Protein AF-A0A3R7DLT9-F1 (afdb_monomer_lite)

Foldseek 3Di:
DDDDPPDPPPPPPVDPDDDFPDKDWDDDPQWIKMFGWHDDPPDTDTPDMDTHHPVRVVVVVVVVVVVQVVCCVPPNDPPPPPPPPPPDPDPPDDDPDPDPPDPPPAWQQDPVPRDTHRNPDQADPVPRHGGD

Structure (mmCIF, N/CA/C/O backbone):
data_AF-A0A3R7DLT9-F1
#
_entry.id   AF-A0A3R7DLT9-F1
#
loop_
_atom_site.group_PDB
_atom_site.id
_atom_site.type_symbol
_atom_site.label_atom_id
_atom_site.label_alt_id
_atom_site.label_comp_id
_atom_site.label_asym_id
_atom_site.label_entity_id
_atom_site.label_seq_id
_atom_site.pdbx_PDB_ins_code
_atom_site.Cartn_x
_atom_site.Cartn_y
_atom_site.Cartn_z
_atom_site.occupancy
_atom_site.B_iso_or_equiv
_atom_site.auth_seq_id
_atom_site.auth_comp_id
_atom_site.auth_asym_id
_atom_site.auth_atom_id
_atom_site.pdbx_PDB_model_num
ATOM 1 N N . MET A 1 1 ? -45.870 -16.675 11.423 1.00 38.81 1 MET A N 1
ATOM 2 C CA . MET A 1 1 ? -44.535 -17.160 11.020 1.00 38.81 1 MET A CA 1
ATOM 3 C C . MET A 1 1 ? -43.908 -16.064 10.173 1.00 38.81 1 MET A C 1
ATOM 5 O O . MET A 1 1 ? -44.621 -15.559 9.313 1.00 38.81 1 MET A O 1
ATOM 9 N N . PRO A 1 2 ? -42.696 -15.600 10.511 1.00 41.81 2 PRO A N 1
ATOM 10 C CA . PRO A 1 2 ? -42.093 -14.400 9.942 1.00 41.81 2 PRO A CA 1
ATOM 11 C C . PRO A 1 2 ? -41.234 -14.754 8.725 1.00 41.81 2 PRO A C 1
ATOM 13 O O . PRO A 1 2 ? -40.561 -15.777 8.743 1.00 41.81 2 PRO A O 1
ATOM 16 N N . GLU A 1 3 ? -41.186 -13.887 7.720 1.00 41.47 3 GLU A N 1
ATOM 17 C CA . GLU A 1 3 ? -40.024 -13.806 6.834 1.00 41.47 3 GLU A CA 1
ATOM 18 C C . GLU A 1 3 ? -39.597 -12.343 6.766 1.00 41.47 3 GLU A C 1
ATOM 20 O O . GLU A 1 3 ? -40.225 -11.500 6.128 1.00 41.47 3 GLU A O 1
ATOM 25 N N . MET A 1 4 ? -38.552 -12.054 7.543 1.00 42.75 4 MET A N 1
ATOM 26 C CA . MET A 1 4 ? -37.764 -10.837 7.462 1.00 42.75 4 MET A CA 1
ATOM 27 C C . MET A 1 4 ? -36.908 -10.929 6.202 1.00 42.75 4 MET A C 1
ATOM 29 O O . MET A 1 4 ? -35.924 -11.661 6.167 1.00 42.75 4 MET A O 1
ATOM 33 N N . GLY A 1 5 ? -37.293 -10.195 5.166 1.00 36.88 5 GLY A N 1
ATOM 34 C CA . GLY A 1 5 ? -36.367 -9.782 4.122 1.00 36.88 5 GLY A CA 1
ATOM 35 C C . GLY A 1 5 ? -35.795 -8.434 4.524 1.00 36.88 5 GLY A C 1
ATOM 36 O O . GLY A 1 5 ? -36.345 -7.405 4.142 1.00 36.88 5 GLY A O 1
ATOM 37 N N . GLU A 1 6 ? -34.752 -8.435 5.354 1.00 39.88 6 GLU A N 1
ATOM 38 C CA . GLU A 1 6 ? -33.983 -7.230 5.661 1.00 39.88 6 GLU A CA 1
ATOM 39 C C . GLU A 1 6 ? -33.349 -6.739 4.357 1.00 39.88 6 GLU A C 1
ATOM 41 O O . GLU A 1 6 ? -32.375 -7.299 3.849 1.00 39.88 6 GLU A O 1
ATOM 46 N N . GLY A 1 7 ? -33.966 -5.712 3.773 1.00 37.94 7 GLY A N 1
ATOM 47 C CA . GLY A 1 7 ? -33.366 -4.938 2.705 1.00 37.94 7 GLY A CA 1
ATOM 48 C C . GLY A 1 7 ? -32.101 -4.311 3.261 1.00 37.94 7 GLY A C 1
ATOM 49 O O . GLY A 1 7 ? -32.174 -3.387 4.066 1.00 37.94 7 GLY A O 1
ATOM 50 N N . LYS A 1 8 ? -30.944 -4.841 2.859 1.00 42.78 8 LYS A N 1
ATOM 51 C CA . LYS A 1 8 ? -29.670 -4.149 3.022 1.00 42.78 8 LYS A CA 1
ATOM 52 C C . LYS A 1 8 ? -29.835 -2.795 2.347 1.00 42.78 8 LYS A C 1
ATOM 54 O O . LYS A 1 8 ? -29.915 -2.726 1.123 1.00 42.78 8 LYS A O 1
ATOM 59 N N . GLU A 1 9 ? -29.961 -1.746 3.150 1.00 44.16 9 GLU A N 1
ATOM 60 C CA . GLU A 1 9 ? -29.884 -0.375 2.676 1.00 44.16 9 GLU A CA 1
ATOM 61 C C . GLU A 1 9 ? -28.488 -0.199 2.076 1.00 44.16 9 GLU A C 1
ATOM 63 O O . GLU A 1 9 ? -27.497 0.009 2.776 1.00 44.16 9 GLU A O 1
ATOM 68 N N . GLU A 1 10 ? -28.398 -0.366 0.757 1.00 47.78 10 GLU A N 1
ATOM 69 C CA . GLU A 1 10 ? -27.278 0.117 -0.031 1.00 47.78 10 GLU A CA 1
ATOM 70 C C . GLU A 1 10 ? -27.227 1.627 0.179 1.00 47.78 10 GLU A C 1
ATOM 72 O O . GLU A 1 10 ? -27.982 2.398 -0.414 1.00 47.78 10 GLU A O 1
ATOM 77 N N . ILE A 1 11 ? -26.348 2.057 1.080 1.00 47.69 11 ILE A N 1
ATOM 78 C CA . ILE A 1 11 ? -25.974 3.456 1.205 1.00 47.69 11 ILE A CA 1
ATOM 79 C C . ILE A 1 11 ? -25.223 3.786 -0.083 1.00 47.69 11 ILE A C 1
ATOM 81 O O . ILE A 1 11 ? -24.023 3.547 -0.212 1.00 47.69 11 ILE A O 1
ATOM 85 N N . ILE A 1 12 ? -25.969 4.296 -1.062 1.00 46.50 12 ILE A N 1
ATOM 86 C CA . ILE A 1 12 ? -25.457 4.861 -2.304 1.00 46.50 12 ILE A CA 1
ATOM 87 C C . ILE A 1 12 ? -24.608 6.076 -1.916 1.00 46.50 12 ILE A C 1
ATOM 89 O O . ILE A 1 12 ? -25.091 7.204 -1.818 1.00 46.50 12 ILE A O 1
ATOM 93 N N . LEU A 1 13 ? -23.324 5.850 -1.648 1.00 47.28 13 LEU A N 1
ATOM 94 C CA . LEU A 1 13 ? -22.344 6.922 -1.613 1.00 47.28 13 LEU A CA 1
ATOM 95 C C . LEU A 1 13 ? -22.106 7.338 -3.065 1.00 47.28 13 LEU A C 1
ATOM 97 O O . LEU A 1 13 ? -21.345 6.714 -3.797 1.00 47.28 13 LEU A O 1
ATOM 101 N N . ASP A 1 14 ? -22.808 8.394 -3.477 1.00 52.28 14 ASP A N 1
ATOM 102 C CA . ASP A 1 14 ? -22.742 9.037 -4.795 1.00 52.28 14 ASP A CA 1
ATOM 103 C C . ASP A 1 14 ? -21.431 9.833 -4.989 1.00 52.28 14 ASP A C 1
ATOM 105 O O . ASP A 1 14 ? -21.382 11.045 -5.194 1.00 52.28 14 ASP A O 1
ATOM 109 N N . ARG A 1 15 ? -20.320 9.114 -4.841 1.00 51.59 15 ARG A N 1
ATOM 110 C CA . ARG A 1 15 ? -18.940 9.405 -5.238 1.00 51.59 15 ARG A CA 1
ATOM 111 C C . ARG A 1 15 ? -18.323 8.025 -5.382 1.00 51.59 15 ARG A C 1
ATOM 113 O O . ARG A 1 15 ? -18.512 7.221 -4.487 1.00 51.59 15 ARG A O 1
ATOM 120 N N . ARG A 1 16 ? -17.610 7.720 -6.469 1.00 53.81 16 ARG A N 1
ATOM 121 C CA . ARG A 1 16 ? -16.960 6.408 -6.664 1.00 53.81 16 ARG A CA 1
ATOM 122 C C . ARG A 1 16 ? -15.968 6.128 -5.522 1.00 53.81 16 ARG A C 1
ATOM 124 O O . ARG A 1 16 ? -14.789 6.446 -5.642 1.00 53.81 16 ARG A O 1
ATOM 131 N N . VAL A 1 17 ? -16.453 5.612 -4.396 1.00 60.78 17 VAL A N 1
ATOM 132 C CA . VAL A 1 17 ? -15.638 5.163 -3.275 1.00 60.78 17 VAL A CA 1
ATOM 133 C C . VAL A 1 17 ? -15.055 3.840 -3.731 1.00 60.78 17 VAL A C 1
ATOM 135 O O . VAL A 1 17 ? -15.772 2.856 -3.887 1.00 60.78 17 VAL A O 1
ATOM 138 N N . LEU A 1 18 ? -13.761 3.851 -4.035 1.00 65.38 18 LEU A N 1
ATOM 139 C CA . LEU A 1 18 ? -13.020 2.623 -4.269 1.00 65.38 18 LEU A CA 1
ATOM 140 C C . LEU A 1 18 ? -12.641 2.077 -2.897 1.00 65.38 18 LEU A C 1
ATOM 142 O O . LEU A 1 18 ? -11.868 2.708 -2.172 1.00 65.38 18 LEU A O 1
ATOM 146 N N . TYR A 1 19 ? -13.241 0.949 -2.535 1.00 73.00 19 TYR A N 1
ATOM 147 C CA . TYR A 1 19 ? -12.839 0.189 -1.362 1.00 73.00 19 TYR A CA 1
ATOM 148 C C . TYR A 1 19 ? -11.488 -0.460 -1.664 1.00 73.00 19 TYR A C 1
ATOM 150 O O . TYR A 1 19 ? -11.345 -1.131 -2.685 1.00 73.00 19 TYR A O 1
ATOM 158 N N . ALA A 1 20 ? -10.502 -0.198 -0.807 1.00 82.44 20 ALA A N 1
ATOM 159 C CA . ALA A 1 20 ? -9.189 -0.822 -0.884 1.00 82.44 20 ALA A CA 1
ATOM 160 C C . ALA A 1 20 ? -9.139 -1.957 0.138 1.00 82.44 20 ALA A C 1
ATOM 162 O O . ALA A 1 20 ? -9.345 -1.702 1.325 1.00 82.44 20 ALA A O 1
ATOM 163 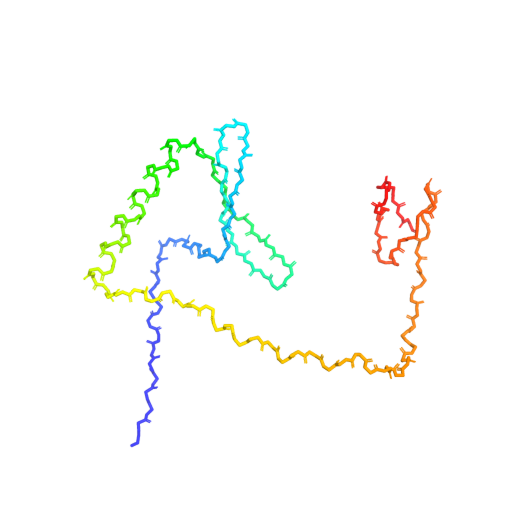N N . ASP A 1 21 ? -8.838 -3.169 -0.310 1.00 86.25 21 ASP A N 1
ATOM 164 C CA . ASP A 1 21 ? -8.435 -4.281 0.559 1.00 86.25 21 ASP A CA 1
ATOM 165 C C . ASP A 1 21 ? -6.921 -4.553 0.473 1.00 86.25 21 ASP A C 1
ATOM 167 O O . ASP A 1 21 ? -6.373 -5.249 1.324 1.00 86.25 21 ASP A O 1
ATOM 171 N N . TYR A 1 22 ? -6.220 -3.902 -0.466 1.00 88.00 22 TYR A N 1
ATOM 172 C CA . TYR A 1 22 ? -4.770 -3.964 -0.604 1.00 88.00 22 TYR A CA 1
ATOM 173 C C . TYR A 1 22 ? -4.100 -2.615 -0.309 1.00 88.00 22 TYR A C 1
ATOM 175 O O . TYR A 1 22 ? -4.451 -1.574 -0.880 1.00 88.00 22 TYR A O 1
ATOM 183 N N . PHE A 1 23 ? -3.058 -2.656 0.526 1.00 91.50 23 PHE A N 1
ATOM 184 C CA . PHE A 1 23 ? -2.168 -1.531 0.814 1.00 91.50 23 PHE A CA 1
ATOM 185 C C . PHE A 1 23 ? -0.702 -1.954 0.672 1.00 91.50 23 PHE A C 1
ATOM 187 O O . PHE A 1 23 ? -0.278 -2.949 1.258 1.00 91.50 23 PHE A O 1
ATOM 194 N N . SER A 1 24 ? 0.096 -1.168 -0.050 1.00 89.75 24 SER A N 1
ATOM 195 C CA . SER A 1 24 ? 1.553 -1.334 -0.113 1.00 89.75 24 SER A CA 1
ATOM 196 C C . SER A 1 24 ? 2.274 -0.063 0.298 1.00 89.75 24 SER A C 1
ATOM 198 O O . SER A 1 24 ? 1.739 1.032 0.135 1.00 89.75 24 SER A O 1
ATOM 200 N N . SER A 1 25 ? 3.501 -0.196 0.808 1.00 90.38 25 SER A N 1
ATOM 201 C CA . SER A 1 25 ? 4.369 0.948 1.089 1.00 90.38 25 SER A CA 1
ATOM 202 C C . SER A 1 25 ? 5.842 0.631 0.843 1.00 90.38 25 SER A C 1
ATOM 204 O O . SER A 1 25 ? 6.345 -0.361 1.367 1.00 90.38 25 SER A O 1
ATOM 206 N N . GLU A 1 26 ? 6.545 1.494 0.111 1.00 91.25 26 GLU A N 1
ATOM 207 C CA . GLU A 1 26 ? 7.960 1.337 -0.249 1.00 91.25 26 GLU A CA 1
ATOM 208 C C . GLU A 1 26 ? 8.729 2.654 -0.067 1.00 91.25 26 GLU A C 1
ATOM 210 O O . GLU A 1 26 ? 8.168 3.742 -0.189 1.00 91.25 26 GLU A O 1
ATOM 215 N N . VAL A 1 27 ? 10.028 2.580 0.239 1.00 92.94 27 VAL A N 1
ATOM 216 C CA . VAL A 1 27 ? 10.896 3.767 0.330 1.00 92.94 27 VAL A CA 1
ATOM 217 C C . VAL A 1 27 ? 11.586 3.983 -1.012 1.00 92.94 27 VAL A C 1
ATOM 219 O O . VAL A 1 27 ? 12.340 3.124 -1.461 1.00 92.94 27 VAL A O 1
ATOM 222 N N . TYR A 1 28 ? 11.388 5.152 -1.615 1.00 88.19 28 TYR A N 1
ATOM 223 C CA . TYR A 1 28 ? 11.980 5.515 -2.900 1.00 88.19 28 TYR A CA 1
ATOM 224 C C . TYR A 1 28 ? 12.510 6.953 -2.863 1.00 88.19 28 TYR A C 1
ATOM 226 O O . TYR A 1 28 ? 11.765 7.887 -2.579 1.00 88.19 28 TYR A O 1
ATOM 234 N N . GLU A 1 29 ? 13.811 7.138 -3.109 1.00 87.94 29 GLU A N 1
ATOM 235 C CA . GLU A 1 29 ? 14.474 8.455 -3.214 1.00 87.94 29 GLU A CA 1
ATOM 236 C C . GLU A 1 29 ? 14.124 9.466 -2.093 1.00 87.94 29 GLU A C 1
ATOM 238 O O . GLU A 1 29 ? 13.940 10.661 -2.323 1.00 87.94 29 GLU A O 1
ATOM 243 N N . GLY A 1 30 ? 14.026 8.999 -0.842 1.00 87.88 30 GLY A N 1
ATOM 244 C CA . GLY A 1 30 ? 13.699 9.855 0.311 1.00 87.88 30 GLY A CA 1
ATOM 245 C C . GLY A 1 30 ? 12.208 10.188 0.464 1.00 87.88 30 GLY A C 1
ATOM 246 O O . GLY A 1 30 ? 11.834 10.957 1.356 1.00 87.88 30 GLY A O 1
ATOM 247 N N . TYR A 1 31 ? 11.360 9.587 -0.363 1.00 93.25 31 TYR A N 1
ATOM 248 C CA . TYR A 1 31 ? 9.914 9.522 -0.215 1.00 93.25 31 TYR A CA 1
ATOM 249 C C . TYR A 1 31 ? 9.497 8.125 0.251 1.00 93.25 31 TYR A C 1
ATOM 251 O O . TYR A 1 31 ? 10.243 7.152 0.152 1.00 93.25 31 TYR A O 1
ATOM 259 N N . ILE A 1 32 ? 8.291 8.051 0.792 1.00 93.25 32 ILE A N 1
ATOM 260 C CA . ILE A 1 32 ? 7.575 6.818 1.076 1.00 93.25 32 ILE A CA 1
ATOM 261 C C . ILE A 1 32 ? 6.415 6.798 0.087 1.00 93.25 32 ILE A C 1
ATOM 263 O O . ILE A 1 32 ? 5.542 7.670 0.137 1.00 93.25 32 ILE A O 1
ATOM 267 N N . GLU A 1 33 ? 6.453 5.853 -0.840 1.00 93.88 33 GLU A N 1
ATOM 268 C CA . GLU A 1 33 ? 5.360 5.577 -1.758 1.00 93.88 33 GLU A CA 1
ATOM 269 C C . GLU A 1 33 ? 4.372 4.631 -1.087 1.00 93.88 33 GLU A C 1
ATOM 271 O O . GLU A 1 33 ? 4.790 3.706 -0.398 1.00 93.88 33 GLU A O 1
ATOM 276 N N . PHE A 1 34 ? 3.074 4.841 -1.281 1.00 93.06 34 PHE A N 1
ATOM 277 C CA . PHE A 1 34 ? 2.050 3.867 -0.913 1.00 93.06 34 PHE A CA 1
ATOM 278 C C . PHE A 1 34 ? 1.033 3.693 -2.030 1.00 93.06 34 PHE A C 1
ATOM 280 O O . PHE A 1 34 ? 0.650 4.650 -2.713 1.00 93.06 34 PHE A O 1
ATOM 287 N N . GLY A 1 35 ? 0.632 2.440 -2.216 1.00 90.50 35 GLY A N 1
ATOM 288 C CA . GLY A 1 35 ? -0.364 2.007 -3.180 1.00 90.50 35 GLY A CA 1
ATOM 289 C C . GLY A 1 35 ? -1.651 1.605 -2.477 1.00 90.50 35 GLY A C 1
ATOM 290 O O . GLY A 1 35 ? -1.611 0.890 -1.480 1.00 90.50 35 GLY A O 1
ATOM 291 N N . LEU A 1 36 ? -2.781 2.051 -3.019 1.00 91.19 36 LEU A N 1
ATOM 292 C CA . LEU A 1 36 ? -4.106 1.533 -2.699 1.00 91.19 36 LEU A CA 1
ATOM 293 C C . LEU A 1 36 ? -4.621 0.759 -3.904 1.00 91.19 36 LEU A C 1
ATOM 295 O O . LEU A 1 36 ? -4.567 1.240 -5.045 1.00 91.19 36 LEU A O 1
ATOM 299 N N . GLY A 1 37 ? -5.096 -0.445 -3.637 1.00 89.38 37 GLY A N 1
ATOM 300 C CA . GLY A 1 37 ? -5.545 -1.375 -4.653 1.00 89.38 37 GLY A CA 1
ATOM 301 C C . GLY A 1 37 ? -6.615 -2.314 -4.133 1.00 89.38 37 GLY A C 1
ATOM 302 O O . GLY A 1 37 ? -7.046 -2.205 -2.984 1.00 89.38 37 GLY A O 1
ATOM 303 N N . TYR A 1 38 ? -6.998 -3.242 -4.998 1.00 86.38 38 TYR A N 1
ATOM 304 C CA . TYR A 1 38 ? -7.696 -4.445 -4.582 1.00 86.38 38 TYR A CA 1
ATOM 305 C C . TYR A 1 38 ? -6.891 -5.695 -4.952 1.00 86.38 38 TYR A C 1
ATOM 307 O O . TYR A 1 38 ? -6.120 -5.679 -5.923 1.00 86.38 38 TYR A O 1
ATOM 315 N N . GLU A 1 39 ? -7.060 -6.755 -4.174 1.00 84.50 39 GLU A N 1
ATOM 316 C CA . GLU A 1 39 ? -6.471 -8.073 -4.391 1.00 84.50 39 GLU A CA 1
ATOM 317 C C . GLU A 1 39 ? -7.518 -9.058 -4.946 1.00 84.50 39 GLU A C 1
ATOM 319 O O . GLU A 1 39 ? -8.595 -9.248 -4.390 1.00 84.50 39 GLU A O 1
ATOM 324 N N . GLU A 1 40 ? -7.198 -9.688 -6.075 1.00 83.31 40 GLU A N 1
ATOM 325 C CA . GLU A 1 40 ? -7.908 -10.839 -6.645 1.00 83.31 40 GLU A CA 1
ATOM 326 C C . GLU A 1 40 ? -7.091 -12.119 -6.416 1.00 83.31 40 GLU A C 1
ATOM 328 O O . GLU A 1 40 ? -5.887 -12.054 -6.178 1.00 83.31 40 GLU A O 1
ATOM 333 N N . GLU A 1 41 ? -7.720 -13.292 -6.572 1.00 80.19 41 GLU A N 1
ATOM 334 C CA . GLU A 1 41 ? -7.153 -14.623 -6.262 1.00 80.19 41 GLU A CA 1
ATOM 335 C C . GLU A 1 41 ? -5.718 -14.879 -6.777 1.00 80.19 41 GLU A C 1
ATOM 337 O O . GLU A 1 41 ? -4.986 -15.666 -6.180 1.00 80.19 41 GLU A O 1
ATOM 342 N N . GLU A 1 42 ? -5.292 -14.228 -7.867 1.00 82.00 42 GLU A N 1
ATOM 343 C CA . GLU A 1 42 ? -3.941 -14.366 -8.433 1.00 82.00 42 GLU A CA 1
ATOM 344 C C . GLU A 1 42 ? -3.273 -13.025 -8.817 1.00 82.00 42 GLU A C 1
ATOM 346 O O . GLU A 1 42 ? -2.192 -13.034 -9.418 1.00 82.00 42 GLU A O 1
ATOM 351 N N . SER A 1 43 ? -3.881 -11.863 -8.530 1.00 84.75 43 SER A N 1
ATOM 352 C CA . SER A 1 43 ? -3.313 -10.570 -8.944 1.00 84.75 43 SER A CA 1
ATOM 353 C C . SER A 1 43 ? -3.757 -9.378 -8.097 1.00 84.75 43 SER A C 1
ATOM 355 O O . SER A 1 43 ? -4.862 -9.352 -7.575 1.00 84.75 43 SER A O 1
ATOM 357 N N . VAL A 1 44 ? -2.904 -8.355 -8.008 1.00 87.12 44 VAL A N 1
ATOM 358 C CA . VAL A 1 44 ? -3.207 -7.097 -7.312 1.00 87.12 44 VAL A CA 1
ATOM 359 C C . VAL A 1 44 ? -3.327 -5.967 -8.326 1.00 87.12 44 VAL A C 1
ATOM 361 O O . VAL A 1 44 ? -2.397 -5.717 -9.100 1.00 87.12 44 VAL A O 1
ATOM 364 N N . THR A 1 45 ? -4.434 -5.229 -8.276 1.00 87.25 45 THR A N 1
ATOM 365 C CA . THR A 1 45 ? -4.648 -4.033 -9.097 1.00 87.25 45 THR A CA 1
ATOM 366 C C . THR A 1 45 ? -4.535 -2.779 -8.240 1.00 87.25 45 THR A C 1
ATOM 368 O O . THR A 1 45 ? -5.421 -2.458 -7.452 1.00 87.25 45 THR A O 1
ATOM 371 N N . ILE A 1 46 ? -3.455 -2.020 -8.431 1.00 88.25 46 ILE A N 1
ATOM 372 C CA . ILE A 1 46 ? -3.253 -0.724 -7.770 1.00 88.25 46 ILE A CA 1
ATOM 373 C C . ILE A 1 46 ? -3.932 0.366 -8.601 1.00 88.25 46 ILE A C 1
ATOM 375 O O . ILE A 1 46 ? -3.497 0.663 -9.713 1.00 88.25 46 ILE A O 1
ATOM 379 N N . TYR A 1 47 ? -4.972 0.996 -8.059 1.00 85.25 47 TYR A N 1
ATOM 380 C CA . TYR A 1 47 ? -5.672 2.096 -8.732 1.00 85.25 47 TYR A CA 1
ATOM 381 C C . TYR A 1 47 ? -5.142 3.472 -8.323 1.00 85.25 47 TYR A C 1
ATOM 383 O O . TYR A 1 47 ? -5.315 4.440 -9.064 1.00 85.25 47 TYR A O 1
ATOM 391 N N . GLN A 1 48 ? -4.485 3.581 -7.166 1.00 86.81 48 GLN A N 1
ATOM 392 C CA . GLN A 1 48 ? -3.977 4.852 -6.669 1.00 86.81 48 GLN A CA 1
ATOM 393 C C . GLN A 1 48 ? -2.598 4.698 -6.037 1.00 86.81 48 GLN A C 1
ATOM 395 O O . GLN A 1 48 ? -2.355 3.808 -5.227 1.00 86.81 48 GLN A O 1
ATOM 400 N N . ARG A 1 49 ? -1.702 5.622 -6.383 1.00 91.75 49 ARG A N 1
ATOM 401 C CA . ARG A 1 49 ? -0.377 5.760 -5.779 1.00 91.75 49 ARG A CA 1
ATOM 402 C C . ARG A 1 49 ? -0.196 7.159 -5.220 1.00 91.75 49 ARG A C 1
ATOM 404 O O . ARG A 1 49 ? -0.687 8.135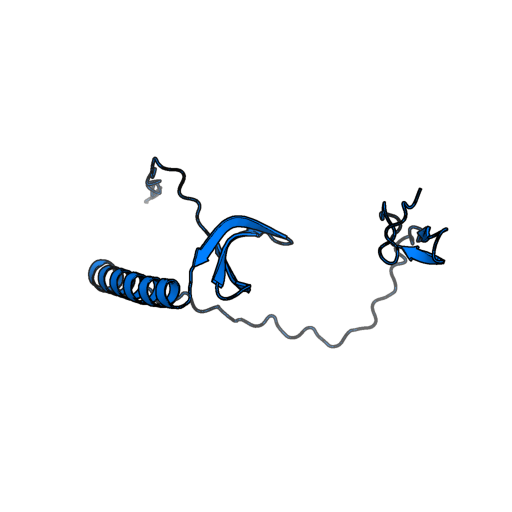 -5.791 1.00 91.75 49 ARG A O 1
ATOM 411 N N . TYR A 1 50 ? 0.530 7.244 -4.121 1.00 91.19 50 TYR A N 1
ATOM 412 C CA . TYR A 1 50 ? 0.899 8.490 -3.472 1.00 91.19 50 TYR A CA 1
ATOM 413 C C . TYR A 1 50 ? 2.352 8.408 -3.027 1.00 91.19 50 TYR A C 1
ATOM 415 O O . TYR A 1 50 ? 2.811 7.344 -2.634 1.00 91.19 50 TYR A O 1
ATOM 423 N N . ALA A 1 51 ? 3.047 9.541 -3.032 1.00 93.25 51 ALA A N 1
ATOM 424 C CA . ALA A 1 51 ? 4.380 9.667 -2.464 1.00 93.25 51 ALA A CA 1
ATOM 425 C C . ALA A 1 51 ? 4.364 10.778 -1.414 1.00 93.25 51 ALA A C 1
ATOM 427 O O . ALA A 1 51 ? 4.050 11.933 -1.713 1.00 93.25 51 ALA A O 1
ATOM 428 N N . LEU A 1 52 ? 4.697 10.444 -0.171 1.00 93.12 52 LEU A N 1
ATOM 429 C CA . LEU A 1 52 ? 4.864 11.417 0.906 1.00 93.12 52 LEU A CA 1
ATOM 430 C C . LEU A 1 52 ? 6.297 11.393 1.412 1.00 93.12 52 LEU A C 1
ATOM 432 O O . LEU A 1 52 ? 6.944 10.357 1.506 1.00 93.12 52 LEU A O 1
ATOM 436 N N . ARG A 1 53 ? 6.791 12.558 1.826 1.00 95.31 53 ARG A N 1
ATOM 437 C CA . ARG A 1 53 ? 8.022 12.620 2.622 1.00 95.31 53 ARG A CA 1
ATOM 438 C C . ARG A 1 53 ? 7.787 12.000 4.006 1.00 95.31 53 ARG A C 1
ATOM 440 O O . ARG A 1 53 ? 6.652 12.043 4.486 1.00 95.31 53 ARG A O 1
ATOM 447 N N . PRO A 1 54 ? 8.839 11.563 4.724 1.00 92.69 54 PRO A N 1
ATOM 448 C CA . PRO A 1 54 ? 8.703 10.986 6.064 1.00 92.69 54 PRO A CA 1
ATOM 449 C C . PRO A 1 54 ? 7.906 11.854 7.049 1.00 92.69 54 PRO A C 1
ATOM 451 O O . PRO A 1 54 ? 7.090 11.347 7.812 1.00 92.69 54 PRO A O 1
ATOM 454 N N . ILE A 1 55 ? 8.084 13.180 7.002 1.00 94.44 55 ILE A N 1
ATOM 455 C CA . ILE A 1 55 ? 7.310 14.116 7.834 1.00 94.44 55 ILE A CA 1
ATOM 456 C C . ILE A 1 55 ? 5.816 14.134 7.472 1.00 94.44 55 ILE A C 1
ATOM 458 O O . ILE A 1 55 ? 4.972 14.297 8.347 1.00 94.44 55 ILE A O 1
ATOM 462 N N . GLY A 1 56 ? 5.489 13.950 6.192 1.00 93.50 56 GLY A N 1
ATOM 463 C CA . GLY A 1 56 ? 4.115 13.858 5.706 1.00 93.50 56 GLY A CA 1
ATOM 464 C C . GLY A 1 56 ? 3.446 12.566 6.161 1.00 93.50 56 GLY A C 1
ATOM 465 O O . GLY A 1 56 ? 2.314 12.611 6.626 1.00 93.50 56 GLY A O 1
ATOM 466 N N . VAL A 1 57 ? 4.170 11.443 6.118 1.00 93.94 57 VAL A N 1
ATOM 467 C CA . VAL A 1 57 ? 3.671 10.152 6.620 1.00 93.94 57 VAL A CA 1
ATOM 468 C C . VAL A 1 57 ? 3.400 10.204 8.121 1.00 93.94 57 VAL A C 1
ATOM 470 O O . VAL A 1 57 ? 2.336 9.778 8.551 1.00 93.94 57 VAL A O 1
ATOM 473 N N . LYS A 1 58 ? 4.295 10.802 8.920 1.00 95.50 58 LYS A N 1
ATOM 474 C CA . LYS A 1 58 ? 4.052 10.994 10.363 1.00 95.50 58 LYS A CA 1
ATOM 475 C C . LYS A 1 58 ? 2.755 11.762 10.633 1.00 95.50 58 LYS A C 1
ATOM 477 O O . LYS A 1 58 ? 1.921 11.296 11.399 1.00 95.50 58 LYS A O 1
ATOM 482 N N . ARG A 1 59 ? 2.548 12.884 9.935 1.00 96.69 59 ARG A N 1
ATOM 483 C CA . ARG A 1 59 ? 1.314 13.684 10.041 1.00 96.69 59 ARG A CA 1
ATOM 484 C C . ARG A 1 59 ? 0.070 12.914 9.597 1.00 96.69 59 ARG A C 1
ATOM 486 O O . ARG A 1 59 ? -0.988 13.073 10.196 1.00 96.69 59 ARG A O 1
ATOM 493 N N . LEU A 1 60 ? 0.187 12.102 8.544 1.00 94.38 60 LEU A N 1
ATOM 494 C CA . LEU A 1 60 ? -0.905 11.252 8.076 1.00 94.38 60 LEU A CA 1
ATOM 495 C C . LEU A 1 60 ? -1.292 10.232 9.151 1.00 94.38 60 LEU A C 1
ATOM 497 O O . LEU A 1 60 ? -2.470 10.120 9.466 1.00 94.38 60 LEU A O 1
ATOM 501 N N . ILE A 1 61 ? -0.315 9.544 9.746 1.00 95.25 61 ILE A N 1
ATOM 502 C CA . ILE A 1 61 ? -0.547 8.571 10.822 1.00 95.25 61 ILE A CA 1
ATOM 503 C C . ILE A 1 61 ? -1.247 9.238 12.010 1.00 95.25 61 ILE A C 1
ATOM 505 O O . ILE A 1 61 ? -2.281 8.745 12.447 1.00 95.25 61 ILE A O 1
ATOM 509 N N . GLU A 1 62 ? -0.746 10.383 12.479 1.00 96.88 62 GLU A N 1
ATOM 510 C CA . GLU A 1 62 ? -1.362 11.145 13.578 1.00 96.88 62 GLU A CA 1
ATOM 511 C C . GLU A 1 62 ? -2.825 11.506 13.274 1.00 96.88 62 GLU A C 1
ATOM 513 O O . GLU A 1 62 ? -3.709 11.371 14.123 1.00 96.88 62 GLU A O 1
ATOM 518 N N . HIS A 1 63 ? -3.103 11.943 12.043 1.00 97.00 63 HIS A N 1
ATOM 519 C CA . HIS A 1 63 ? -4.458 12.271 11.617 1.00 97.00 63 HIS A CA 1
ATOM 520 C C . HIS A 1 63 ? -5.362 11.033 11.569 1.00 97.00 63 HIS A C 1
ATOM 522 O O . HIS A 1 63 ? -6.495 11.088 12.044 1.00 97.00 63 HIS A O 1
ATOM 528 N N . LEU A 1 64 ? -4.881 9.920 11.010 1.00 94.88 64 LEU A N 1
ATOM 529 C CA . LEU A 1 64 ? -5.645 8.675 10.922 1.00 94.88 64 LEU A CA 1
ATOM 530 C C . LEU A 1 64 ? -5.949 8.106 12.308 1.00 94.88 64 LEU A C 1
ATOM 532 O O . LEU A 1 64 ? -7.095 7.764 12.567 1.00 94.88 64 LEU A O 1
ATOM 536 N N . GLN A 1 65 ? -4.975 8.099 13.220 1.00 95.88 65 GLN A N 1
ATOM 537 C CA . GLN A 1 65 ? -5.178 7.694 14.614 1.00 95.88 65 GLN A CA 1
ATOM 538 C C . GLN A 1 65 ? -6.274 8.522 15.287 1.00 95.88 65 GLN A C 1
ATOM 540 O O . GLN A 1 65 ? -7.174 7.967 15.906 1.00 95.88 65 GLN A O 1
ATOM 545 N N . LYS A 1 66 ? -6.260 9.847 15.100 1.00 95.75 66 LYS A N 1
ATOM 546 C CA . LYS A 1 66 ? -7.309 10.724 15.630 1.00 95.75 66 LYS A CA 1
ATOM 547 C C . LYS A 1 66 ? -8.692 10.386 15.068 1.00 95.75 66 LYS A C 1
ATOM 549 O O . LYS A 1 66 ? -9.673 10.405 15.806 1.00 95.75 66 LYS A O 1
ATOM 554 N N . VAL A 1 67 ? -8.787 10.119 13.765 1.00 93.50 67 VAL A N 1
ATOM 555 C CA . VAL A 1 67 ? -10.056 9.745 13.122 1.00 93.50 67 VAL A CA 1
ATOM 556 C C . VAL A 1 67 ? -10.547 8.388 13.627 1.00 93.50 67 VAL A C 1
ATOM 558 O O . VAL A 1 67 ? -11.742 8.255 13.882 1.00 93.50 67 VAL A O 1
ATOM 561 N N . LEU A 1 68 ? -9.646 7.422 13.823 1.00 92.19 68 LEU A N 1
ATOM 562 C CA . LEU A 1 68 ? -9.973 6.117 14.399 1.00 92.19 68 LEU A CA 1
ATOM 563 C C . LEU A 1 68 ? -10.533 6.257 15.817 1.00 92.19 68 LEU A C 1
ATOM 565 O O . LEU A 1 68 ? -11.605 5.727 16.077 1.00 92.19 68 LEU A O 1
ATOM 569 N N . SER A 1 69 ? -9.911 7.060 16.685 1.00 92.19 69 SER A N 1
ATOM 570 C CA . SER A 1 69 ? -10.445 7.301 18.035 1.00 92.19 69 SER A CA 1
ATOM 571 C C . SER A 1 69 ? -11.849 7.912 18.010 1.00 92.19 69 SER A C 1
ATOM 573 O O . SER A 1 69 ? -12.729 7.473 18.740 1.00 92.19 69 SER A O 1
ATOM 575 N N . ILE A 1 70 ? -12.102 8.880 17.119 1.00 92.19 70 ILE A N 1
ATOM 576 C CA . ILE A 1 70 ? -13.444 9.467 16.948 1.00 92.19 70 ILE A CA 1
ATOM 577 C C . ILE A 1 70 ? -14.457 8.410 16.483 1.00 92.19 70 ILE A C 1
ATOM 579 O O . ILE A 1 70 ? -15.633 8.478 16.840 1.00 92.19 70 ILE A O 1
ATOM 583 N N . TYR A 1 71 ? -14.034 7.474 15.634 1.00 88.12 71 TYR A N 1
ATOM 584 C CA . TYR A 1 71 ? -14.888 6.389 15.167 1.00 88.12 71 TYR A CA 1
ATOM 585 C C . TYR A 1 71 ? -15.207 5.405 16.299 1.00 88.12 71 TYR A C 1
ATOM 587 O O . TYR A 1 71 ? -16.378 5.100 16.509 1.00 88.12 71 TYR A O 1
ATOM 595 N N . GLU A 1 72 ? -14.206 4.981 17.070 1.00 90.25 72 GLU A N 1
ATOM 596 C CA . GLU A 1 72 ? -14.368 4.085 18.224 1.00 90.25 72 GLU A CA 1
ATOM 597 C C . GLU A 1 72 ? -15.323 4.670 19.274 1.00 90.25 72 GLU A C 1
ATOM 599 O O . GLU A 1 72 ? -16.204 3.972 19.774 1.00 90.25 72 GLU A O 1
ATOM 604 N N . GLU A 1 73 ? -15.217 5.973 19.554 1.00 90.56 73 GLU A N 1
ATOM 605 C CA . GLU A 1 73 ? -16.128 6.687 20.457 1.00 90.56 73 GLU A CA 1
ATOM 606 C C . GLU A 1 73 ? -17.584 6.682 19.963 1.00 90.56 73 GLU A C 1
ATOM 608 O O . GLU A 1 73 ? -18.515 6.666 20.768 1.00 90.56 73 GLU A O 1
ATOM 613 N N . LYS A 1 74 ? -17.800 6.722 18.643 1.00 87.88 74 LYS A N 1
ATOM 614 C CA . LYS A 1 74 ? -19.138 6.823 18.036 1.00 87.88 74 LYS A CA 1
ATOM 615 C C . LYS A 1 74 ? -19.792 5.475 17.770 1.00 87.88 74 LYS A C 1
ATOM 617 O O . LYS A 1 74 ? -21.007 5.358 17.904 1.00 87.88 74 LYS A O 1
ATOM 622 N N . CYS A 1 75 ? -19.011 4.499 17.326 1.00 81.25 75 CYS A N 1
ATOM 623 C CA . CYS A 1 75 ? -19.495 3.238 16.769 1.00 81.25 75 CYS A CA 1
ATOM 624 C C . CYS A 1 75 ? -19.157 2.024 17.649 1.00 81.25 75 CYS A C 1
ATOM 626 O O . CYS A 1 75 ? -19.585 0.919 17.327 1.00 81.25 75 CYS A O 1
ATOM 628 N N . GLY A 1 76 ? -18.439 2.222 18.761 1.00 72.00 76 GLY A N 1
ATOM 629 C CA . GLY A 1 76 ? -17.840 1.141 19.542 1.00 72.00 76 GLY A CA 1
ATOM 630 C C . GLY A 1 76 ? -16.503 0.692 18.947 1.00 72.00 76 GLY A C 1
ATOM 631 O O . GLY A 1 76 ? -16.166 1.039 17.813 1.00 72.00 76 GLY A O 1
ATOM 632 N N . ALA A 1 77 ? -15.717 -0.062 19.720 1.00 59.72 77 ALA A N 1
ATOM 633 C CA . ALA A 1 77 ? -14.439 -0.583 19.249 1.00 59.72 77 ALA A CA 1
ATOM 634 C C . ALA A 1 77 ? -14.666 -1.501 18.039 1.00 59.72 77 ALA A C 1
ATOM 636 O O . ALA A 1 77 ? -15.388 -2.494 18.128 1.00 59.72 77 ALA A O 1
ATOM 637 N N . VAL A 1 78 ? -14.036 -1.174 16.912 1.00 55.19 78 VAL A N 1
ATOM 638 C CA . VAL A 1 78 ? -13.783 -2.165 15.870 1.00 55.19 78 VAL A CA 1
ATOM 639 C C . VAL A 1 78 ? -12.765 -3.127 16.452 1.00 55.19 78 VAL A C 1
ATOM 641 O O . VAL A 1 78 ? -11.570 -2.841 16.463 1.00 55.19 78 VAL A O 1
ATOM 644 N N . GLU A 1 79 ? -13.235 -4.259 16.973 1.00 44.31 79 GLU A N 1
ATOM 645 C CA . GLU A 1 79 ? -12.363 -5.420 17.033 1.00 44.31 79 GLU A CA 1
ATOM 646 C C . GLU A 1 79 ? -11.880 -5.624 15.601 1.00 44.31 79 GLU A C 1
ATOM 648 O O 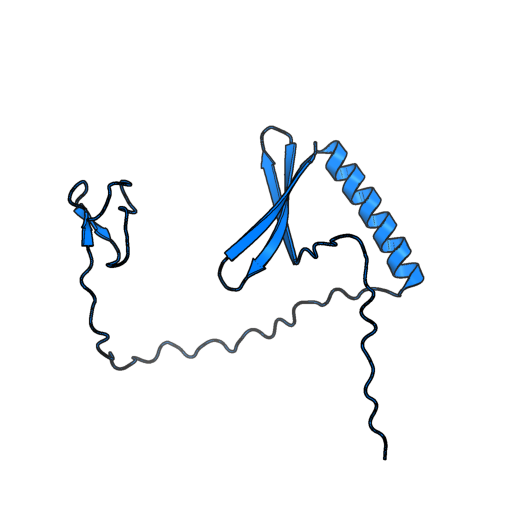. GLU A 1 79 ? -12.679 -5.816 14.676 1.00 44.31 79 GLU A O 1
ATOM 653 N N . ALA A 1 80 ? -10.569 -5.458 15.405 1.00 41.38 80 ALA A N 1
ATOM 654 C CA . ALA A 1 80 ? -9.914 -5.996 14.236 1.00 41.38 80 ALA A CA 1
ATOM 655 C C . ALA A 1 80 ? -10.473 -7.407 14.099 1.00 41.38 80 ALA A C 1
ATOM 657 O O . ALA A 1 80 ? -10.405 -8.178 15.055 1.00 41.38 80 ALA A O 1
ATOM 658 N N . VAL A 1 81 ? -11.098 -7.711 12.964 1.00 41.84 81 VAL A N 1
ATOM 659 C CA . VAL A 1 81 ? -11.322 -9.098 12.588 1.00 41.84 81 VAL A CA 1
ATOM 660 C C . VAL A 1 81 ? -9.929 -9.705 12.499 1.00 41.84 81 VAL A C 1
ATOM 662 O O . VAL A 1 81 ? -9.248 -9.623 11.479 1.00 41.84 81 VAL A O 1
ATOM 665 N N . GLU A 1 82 ? -9.455 -10.193 13.643 1.00 34.25 82 GLU A N 1
ATOM 666 C CA . GLU A 1 82 ? -8.327 -11.078 13.749 1.00 34.25 82 GLU A CA 1
ATOM 667 C C . GLU A 1 82 ? -8.596 -12.164 12.726 1.00 34.25 82 GLU A C 1
ATOM 669 O O . GLU A 1 82 ? -9.699 -12.716 12.634 1.00 34.25 82 GLU A O 1
ATOM 674 N N . ALA A 1 83 ? -7.576 -12.401 11.912 1.00 38.28 83 ALA A N 1
ATOM 675 C CA . ALA A 1 83 ? -7.434 -13.630 11.182 1.00 38.28 83 ALA A CA 1
ATOM 676 C C . ALA A 1 83 ? -7.985 -14.771 12.044 1.00 38.28 83 ALA A C 1
ATOM 678 O O . ALA A 1 83 ? -7.428 -15.095 13.094 1.00 38.28 83 ALA A O 1
ATOM 679 N N . VAL A 1 84 ? -9.073 -15.394 11.590 1.00 38.88 84 VAL A N 1
ATOM 680 C CA . VAL A 1 84 ? -9.306 -16.787 11.942 1.00 38.88 84 VAL A CA 1
ATOM 681 C C . VAL A 1 84 ? -8.175 -17.539 11.255 1.00 38.88 84 VAL A C 1
ATOM 683 O O . VAL A 1 84 ? -8.290 -18.011 10.128 1.00 38.88 84 VAL A O 1
ATOM 686 N N . GLU A 1 85 ? -7.037 -17.581 11.936 1.00 48.62 85 GLU A N 1
ATOM 687 C CA . GLU A 1 85 ? -5.980 -18.546 11.729 1.00 48.62 85 GLU A CA 1
ATOM 688 C C . GLU A 1 85 ? -6.503 -19.890 12.267 1.00 48.62 85 GLU A C 1
ATOM 690 O O . GLU A 1 85 ? -5.992 -20.449 13.231 1.00 48.62 85 GLU A O 1
ATOM 695 N N . GLU A 1 86 ? -7.554 -20.440 11.646 1.00 39.38 86 GLU A N 1
ATOM 696 C CA . GLU A 1 86 ? -7.628 -21.893 11.556 1.00 39.38 86 GLU A CA 1
ATOM 697 C C . GLU A 1 86 ? -6.622 -22.27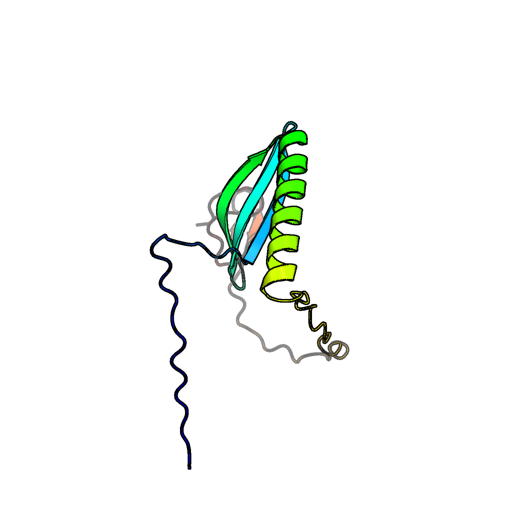4 10.480 1.00 39.38 86 GLU A C 1
ATOM 699 O O . GLU A 1 86 ? -6.906 -22.269 9.281 1.00 39.38 86 GLU A O 1
ATOM 704 N N . ALA A 1 87 ? -5.397 -22.548 10.928 1.00 44.06 87 ALA A N 1
ATOM 705 C CA . ALA A 1 87 ? -4.410 -23.217 10.107 1.00 44.06 87 ALA A CA 1
ATOM 706 C C . ALA A 1 87 ? -5.100 -24.410 9.414 1.00 44.06 87 ALA A C 1
ATOM 708 O O . ALA A 1 87 ? -5.676 -25.256 10.110 1.00 44.06 87 ALA A O 1
ATOM 709 N N . PRO A 1 88 ? -5.076 -24.512 8.070 1.00 56.50 88 PRO A N 1
ATOM 710 C CA . PRO A 1 88 ? -5.560 -25.716 7.414 1.00 56.50 88 PRO A CA 1
ATOM 711 C C . PRO A 1 88 ? -4.813 -26.913 8.021 1.00 56.50 88 PRO A C 1
ATOM 713 O O . PRO A 1 88 ? -3.610 -26.792 8.290 1.00 56.50 88 PRO A O 1
ATOM 716 N N . PRO A 1 89 ? -5.487 -28.053 8.275 1.00 63.41 89 PRO A N 1
ATOM 717 C CA . PRO A 1 89 ? -4.831 -29.214 8.855 1.00 63.41 89 PRO A CA 1
ATOM 718 C C . PRO A 1 89 ? -3.596 -29.521 8.019 1.00 63.41 89 PRO A C 1
ATOM 720 O O . PRO A 1 89 ? -3.673 -29.572 6.787 1.00 63.41 89 PRO A O 1
ATOM 723 N N . THR A 1 90 ? -2.453 -29.668 8.691 1.00 55.84 90 THR A N 1
ATOM 724 C CA . THR A 1 90 ? -1.188 -29.998 8.040 1.00 55.84 90 THR A CA 1
ATOM 725 C C . THR A 1 90 ? -1.439 -31.141 7.057 1.00 55.84 90 THR A C 1
ATOM 727 O O . THR A 1 90 ? -1.973 -32.183 7.456 1.00 55.84 90 THR A O 1
ATOM 730 N N . PRO A 1 91 ? -1.147 -30.956 5.754 1.00 62.81 91 PRO A N 1
ATOM 731 C CA . PRO A 1 91 ? -1.422 -31.996 4.784 1.00 62.81 91 PRO A CA 1
ATOM 732 C C . PRO A 1 91 ? -0.657 -33.254 5.211 1.00 62.81 91 PRO A C 1
ATOM 734 O O . PRO A 1 91 ? 0.507 -33.148 5.621 1.00 62.81 91 PRO A O 1
ATOM 737 N N . PRO A 1 92 ? -1.287 -34.442 5.156 1.00 64.50 92 PRO A N 1
ATOM 738 C CA . PRO A 1 92 ? -0.604 -35.681 5.489 1.00 64.50 92 PRO A CA 1
ATOM 739 C C . PRO A 1 92 ? 0.672 -35.797 4.643 1.00 64.50 92 PRO A C 1
ATOM 741 O O . PRO A 1 92 ? 0.684 -35.319 3.500 1.00 64.50 92 PRO A O 1
ATOM 744 N N . PRO A 1 93 ? 1.744 -36.414 5.177 1.00 64.75 93 PRO A N 1
ATOM 745 C CA . PRO A 1 93 ? 2.998 -36.574 4.449 1.00 64.75 93 PRO A CA 1
ATOM 746 C C . PRO A 1 93 ? 2.710 -37.123 3.047 1.00 64.75 93 PRO A C 1
ATOM 748 O O . PRO A 1 93 ? 1.833 -37.986 2.916 1.00 64.75 93 PRO A O 1
ATOM 751 N N . PRO A 1 94 ? 3.386 -36.607 2.002 1.00 56.19 94 PRO A N 1
ATOM 752 C CA . PRO A 1 94 ? 3.012 -36.856 0.619 1.00 56.19 94 PRO A CA 1
ATOM 753 C C . PRO A 1 94 ? 2.955 -38.359 0.364 1.00 56.19 94 PRO A C 1
ATOM 755 O O . PRO A 1 94 ? 3.977 -39.042 0.298 1.00 56.19 94 PRO A O 1
ATOM 758 N N . GLN A 1 95 ? 1.735 -38.877 0.237 1.00 52.06 95 GLN A N 1
ATOM 759 C CA . GLN A 1 95 ? 1.528 -40.244 -0.206 1.00 52.06 95 GLN A CA 1
ATOM 760 C C . GLN A 1 95 ? 1.961 -40.322 -1.676 1.00 52.06 95 GLN A C 1
ATOM 762 O O . GLN A 1 95 ? 1.706 -39.380 -2.438 1.00 52.06 95 GLN A O 1
ATOM 767 N N . PRO A 1 96 ? 2.613 -41.413 -2.113 1.00 52.75 96 PRO A N 1
ATOM 768 C CA . PRO A 1 96 ? 2.971 -41.589 -3.511 1.00 52.75 96 PRO A CA 1
ATOM 769 C C . PRO A 1 96 ? 1.689 -41.644 -4.348 1.00 52.75 96 PRO A C 1
ATOM 771 O O . PRO A 1 96 ? 0.973 -42.644 -4.370 1.00 52.75 96 PRO A O 1
ATOM 774 N N . THR A 1 97 ? 1.377 -40.542 -5.028 1.00 45.81 97 THR A N 1
ATOM 775 C C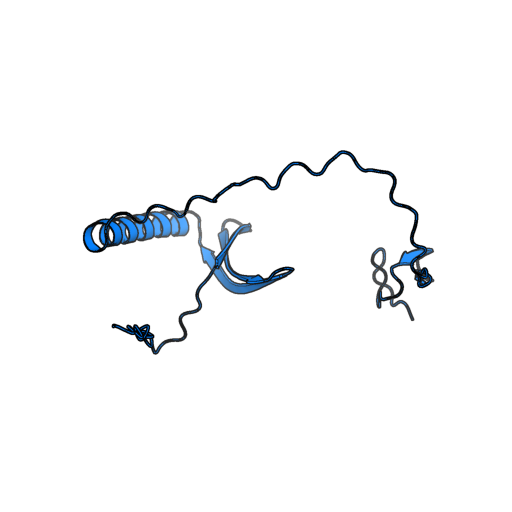A . THR A 1 97 ? 0.251 -40.493 -5.958 1.00 45.81 97 THR A CA 1
ATOM 776 C C . THR A 1 97 ? 0.594 -41.331 -7.192 1.00 45.81 97 THR A C 1
ATOM 778 O O . THR A 1 97 ? 1.685 -41.184 -7.755 1.00 45.81 97 THR A O 1
ATOM 781 N N . PRO A 1 98 ? -0.300 -42.222 -7.661 1.00 50.94 98 PRO A N 1
ATOM 782 C CA . PRO A 1 98 ? -0.092 -42.882 -8.937 1.00 50.94 98 PRO A CA 1
ATOM 783 C C . PRO A 1 98 ? -0.084 -41.813 -10.031 1.00 50.94 98 PRO A C 1
ATOM 785 O O . PRO A 1 98 ? -1.049 -41.069 -10.216 1.00 50.94 98 PRO A O 1
ATOM 788 N N . SER A 1 99 ? 1.047 -41.732 -10.734 1.00 56.25 99 SER A N 1
ATOM 789 C CA . SER A 1 99 ? 1.315 -40.834 -11.855 1.00 56.25 99 SER A CA 1
ATOM 790 C C . SER A 1 99 ? 0.220 -40.945 -12.918 1.00 56.25 99 SER A C 1
ATOM 792 O O . SER A 1 99 ? 0.277 -41.758 -13.844 1.00 56.25 99 SER A O 1
ATOM 794 N N . ARG A 1 100 ? -0.808 -40.099 -12.803 1.00 58.16 100 ARG A N 1
ATOM 795 C CA . ARG A 1 100 ? -1.743 -39.859 -13.895 1.00 58.16 100 ARG A CA 1
ATOM 796 C C . ARG A 1 100 ? -0.960 -39.084 -14.944 1.00 58.16 100 ARG A C 1
ATOM 798 O O . ARG A 1 100 ? -0.763 -37.879 -14.800 1.00 58.16 100 ARG A O 1
ATOM 805 N N . ARG A 1 101 ? -0.485 -39.794 -15.974 1.00 62.69 101 ARG A N 1
ATOM 806 C CA . ARG A 1 101 ? 0.182 -39.236 -17.159 1.00 62.69 101 ARG A CA 1
ATOM 807 C C . ARG A 1 101 ? -0.705 -38.155 -17.791 1.00 62.69 101 ARG A C 1
ATOM 809 O O . ARG A 1 101 ? -1.492 -38.431 -18.691 1.00 62.69 101 ARG A O 1
ATOM 816 N N . ARG A 1 102 ? -0.588 -36.910 -17.320 1.00 59.47 102 ARG A N 1
ATOM 817 C CA . ARG A 1 102 ? -1.071 -35.734 -18.045 1.00 59.47 102 ARG A CA 1
ATOM 818 C C . ARG A 1 102 ? -0.215 -35.632 -19.298 1.00 59.47 102 ARG A C 1
ATOM 820 O O . ARG A 1 102 ? 1.012 -35.635 -19.205 1.00 59.47 102 ARG A O 1
ATOM 827 N N . GLY A 1 103 ? -0.861 -35.601 -20.460 1.00 58.81 103 GLY A N 1
ATOM 828 C CA . GLY A 1 103 ? -0.190 -35.411 -21.741 1.00 58.81 103 GLY A CA 1
ATOM 829 C C . GLY A 1 103 ? 0.731 -34.195 -21.668 1.00 58.81 103 GLY A C 1
ATOM 830 O O . GLY A 1 103 ? 0.275 -33.065 -21.500 1.00 58.81 103 GLY A O 1
ATOM 831 N N . ARG A 1 104 ? 2.040 -34.447 -21.728 1.00 61.19 104 ARG A N 1
ATOM 832 C CA . ARG A 1 104 ? 3.096 -33.441 -21.620 1.00 61.19 104 ARG A CA 1
ATOM 833 C C . ARG A 1 104 ? 3.061 -32.605 -22.901 1.00 61.19 104 ARG A C 1
ATOM 835 O O . ARG A 1 104 ? 3.578 -33.035 -23.930 1.00 61.19 104 ARG A O 1
ATOM 842 N N . LYS A 1 105 ? 2.405 -31.439 -22.874 1.00 63.25 105 LYS A N 1
ATOM 843 C CA . LYS A 1 105 ? 2.558 -30.442 -23.947 1.00 63.25 105 LYS A CA 1
ATOM 844 C C . LYS A 1 105 ? 4.053 -30.096 -24.009 1.00 63.25 105 LYS A C 1
ATOM 846 O O . LYS A 1 105 ? 4.626 -29.726 -22.986 1.00 63.25 105 LYS A O 1
ATOM 851 N N . LYS A 1 106 ? 4.688 -30.338 -25.162 1.00 73.75 106 LYS A N 1
ATOM 852 C CA . LYS A 1 106 ? 6.146 -30.231 -25.344 1.00 73.75 106 LYS A CA 1
ATOM 853 C C . LYS A 1 106 ? 6.608 -28.811 -25.008 1.00 73.75 106 LYS A C 1
ATOM 855 O O . LYS A 1 106 ? 6.022 -27.860 -25.513 1.00 73.75 106 LYS A O 1
ATOM 860 N N . ALA A 1 107 ? 7.620 -28.679 -24.159 1.00 79.00 107 ALA A N 1
ATOM 861 C CA . ALA A 1 107 ? 8.229 -27.389 -23.863 1.00 79.00 107 ALA A CA 1
ATOM 862 C C . ALA A 1 107 ? 8.881 -26.781 -25.120 1.00 79.00 107 ALA A C 1
ATOM 864 O O . ALA A 1 107 ? 9.311 -27.516 -26.014 1.00 79.00 107 ALA A O 1
ATOM 865 N N . LYS A 1 108 ? 8.926 -25.446 -25.199 1.00 88.62 108 LYS A N 1
ATOM 866 C CA . LYS A 1 108 ? 9.575 -24.701 -26.287 1.00 88.62 108 LYS A CA 1
ATOM 867 C C . LYS A 1 108 ? 11.012 -24.381 -25.887 1.00 88.62 108 LYS A C 1
ATOM 869 O O . LYS A 1 108 ? 11.229 -23.736 -24.867 1.00 88.62 108 LYS A O 1
ATOM 874 N N . ILE A 1 109 ? 11.989 -24.789 -26.687 1.00 91.88 109 ILE A N 1
ATOM 875 C CA . ILE A 1 109 ? 13.388 -24.401 -26.470 1.00 91.88 109 ILE A CA 1
ATOM 876 C C . ILE A 1 109 ? 13.628 -23.069 -27.175 1.00 91.88 109 ILE A C 1
ATOM 878 O O . ILE A 1 109 ? 13.283 -22.914 -28.344 1.00 91.88 109 ILE A O 1
ATOM 882 N N . CYS A 1 110 ? 14.203 -22.102 -26.465 1.00 93.50 110 CYS A N 1
ATOM 883 C CA . CYS A 1 110 ? 14.536 -20.813 -27.049 1.00 93.50 110 CYS A CA 1
ATOM 884 C C . CYS A 1 110 ? 15.656 -20.972 -28.090 1.00 93.50 110 CYS A C 1
ATOM 886 O O . CYS A 1 110 ? 16.736 -21.436 -27.724 1.00 93.50 110 CYS A O 1
ATOM 888 N N . PRO A 1 111 ? 15.467 -20.532 -29.346 1.00 88.94 111 PRO A N 1
ATOM 889 C CA . PRO A 1 111 ? 16.513 -20.618 -30.365 1.00 88.94 111 PRO A CA 1
ATOM 890 C C . PRO A 1 111 ? 17.684 -19.662 -30.097 1.00 88.94 111 PRO A C 1
ATOM 892 O O . PRO A 1 111 ? 18.774 -19.882 -30.609 1.00 88.94 111 PRO A O 1
ATOM 895 N N . ASN A 1 112 ? 17.473 -18.615 -29.292 1.00 93.44 112 ASN A N 1
ATOM 896 C CA . ASN A 1 112 ? 18.499 -17.612 -29.007 1.00 93.44 112 ASN A CA 1
ATOM 897 C C . ASN A 1 112 ? 19.434 -18.022 -27.854 1.00 93.44 112 ASN A C 1
ATOM 899 O O . ASN A 1 112 ? 20.641 -17.836 -27.942 1.00 93.44 112 ASN A O 1
ATOM 903 N N . CYS A 1 113 ? 18.892 -18.572 -26.760 1.00 94.56 113 CYS A N 1
ATOM 904 C CA . CYS A 1 113 ? 19.684 -18.896 -25.562 1.00 94.56 113 CYS A CA 1
ATOM 905 C C . CYS A 1 113 ? 19.617 -20.363 -25.118 1.00 94.56 113 CYS A C 1
ATOM 907 O O . CYS A 1 113 ? 20.268 -20.730 -24.145 1.00 94.56 113 CYS A O 1
ATOM 909 N N . GLY A 1 114 ? 18.813 -21.200 -25.777 1.00 90.38 114 GLY A N 1
ATO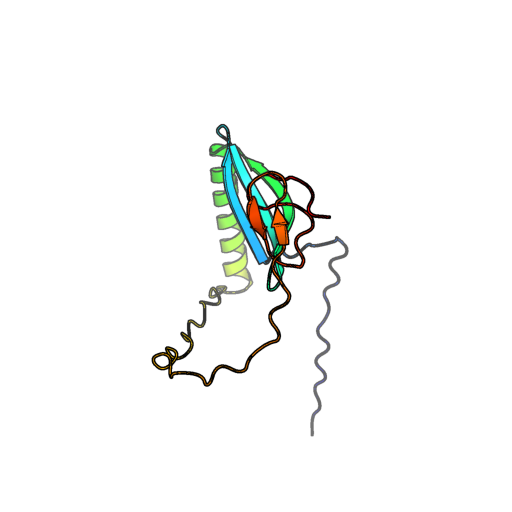M 910 C CA . GLY A 1 114 ? 18.663 -22.617 -25.437 1.00 90.38 114 GLY A CA 1
ATOM 911 C C . GLY A 1 114 ? 17.812 -22.910 -24.198 1.00 90.38 114 GLY A C 1
ATOM 912 O O . GLY A 1 114 ? 17.660 -24.074 -23.842 1.00 90.38 114 GLY A O 1
ATOM 913 N N . HIS A 1 115 ? 17.230 -21.899 -23.542 1.00 94.00 115 HIS A N 1
ATOM 914 C CA . HIS A 1 115 ? 16.408 -22.116 -22.349 1.00 94.00 115 HIS A CA 1
ATOM 915 C C . HIS A 1 115 ? 15.100 -22.857 -22.669 1.00 94.00 115 HIS A C 1
ATOM 917 O O . HIS A 1 115 ? 14.430 -22.548 -23.660 1.00 94.00 115 HIS A O 1
ATOM 923 N N . GLU A 1 116 ? 14.701 -23.793 -21.809 1.00 94.31 116 GLU A N 1
ATOM 924 C CA . GLU A 1 116 ? 13.426 -24.505 -21.918 1.00 94.31 116 GLU A CA 1
ATOM 925 C C . GLU A 1 116 ? 12.292 -23.655 -21.331 1.00 94.31 116 GLU A C 1
ATOM 927 O O . GLU A 1 116 ? 12.288 -23.303 -20.157 1.00 94.31 116 GLU A O 1
ATOM 932 N N . ASN A 1 117 ? 11.306 -23.315 -22.154 1.00 92.62 117 ASN A N 1
ATOM 933 C CA . ASN A 1 117 ? 10.175 -22.473 -21.787 1.00 92.62 117 ASN A CA 1
ATOM 934 C C . ASN A 1 117 ? 8.869 -23.272 -21.827 1.00 92.62 117 ASN A C 1
ATOM 936 O O . ASN A 1 117 ? 8.714 -24.241 -22.580 1.00 92.62 117 ASN A O 1
ATOM 940 N N . LYS A 1 118 ? 7.881 -22.826 -21.044 1.00 89.88 118 LYS A N 1
ATOM 941 C CA . LYS A 1 118 ? 6.531 -23.403 -21.066 1.00 89.88 118 LYS A CA 1
ATOM 942 C C . LYS A 1 118 ? 5.965 -23.375 -22.500 1.00 89.88 118 LYS A C 1
ATOM 944 O O . LYS A 1 118 ? 6.190 -22.404 -23.217 1.00 89.88 118 LYS A O 1
ATOM 949 N N . PRO A 1 119 ? 5.168 -24.378 -22.912 1.00 86.56 119 PRO A N 1
ATOM 950 C CA . PRO A 1 119 ? 4.578 -24.436 -24.257 1.00 86.56 119 PRO A CA 1
ATOM 951 C C . PRO A 1 119 ? 3.739 -23.204 -24.629 1.00 86.56 119 PRO A C 1
ATOM 953 O O . PRO A 1 119 ? 3.573 -22.908 -25.807 1.00 86.56 119 PRO A O 1
ATOM 956 N N . THR A 1 120 ? 3.190 -22.506 -23.630 1.00 85.69 120 THR A N 1
ATOM 957 C CA . THR A 1 120 ? 2.360 -21.304 -23.787 1.00 85.69 120 THR A CA 1
ATOM 958 C C . THR A 1 120 ? 3.156 -19.994 -23.773 1.00 85.69 120 THR A C 1
ATOM 960 O O . THR A 1 120 ? 2.565 -18.931 -23.946 1.00 85.69 120 THR A O 1
ATOM 963 N N . ALA A 1 121 ? 4.475 -20.034 -23.551 1.00 88.75 121 ALA A N 1
ATOM 964 C CA . ALA A 1 121 ? 5.304 -18.836 -23.488 1.00 88.75 121 ALA A CA 1
ATOM 965 C C . ALA A 1 121 ? 5.464 -18.207 -24.883 1.00 88.75 121 ALA A C 1
ATOM 967 O O . ALA A 1 121 ? 5.891 -18.878 -25.823 1.00 88.75 121 ALA A O 1
ATOM 968 N N . ARG A 1 122 ? 5.137 -16.913 -25.003 1.00 90.81 122 ARG A N 1
ATOM 969 C CA . ARG A 1 122 ? 5.319 -16.118 -26.236 1.00 90.81 122 ARG A CA 1
ATOM 970 C C . ARG A 1 122 ? 6.721 -15.508 -26.353 1.00 90.81 122 ARG A C 1
ATOM 972 O O . ARG A 1 122 ? 7.176 -15.237 -27.458 1.00 90.81 122 ARG A O 1
ATOM 979 N N . PHE A 1 123 ? 7.401 -15.323 -25.223 1.00 95.00 123 PHE A N 1
ATOM 980 C CA . PHE A 1 123 ? 8.759 -14.784 -25.121 1.00 95.00 123 PHE A CA 1
ATOM 981 C C . PHE A 1 123 ? 9.580 -15.635 -24.151 1.00 95.00 123 PHE A C 1
ATOM 983 O O . PHE A 1 123 ? 9.023 -16.270 -23.251 1.00 95.00 123 PHE A O 1
ATOM 990 N N . CYS A 1 124 ? 10.899 -15.661 -24.331 1.00 94.75 124 CYS A N 1
ATOM 991 C CA . CYS A 1 124 ? 11.798 -16.407 -23.467 1.00 94.75 124 CYS A CA 1
ATOM 992 C C . CYS A 1 124 ? 11.943 -15.727 -22.108 1.00 94.75 124 CYS A C 1
ATOM 994 O O . CYS A 1 124 ? 12.330 -14.563 -22.037 1.00 94.75 124 CYS A O 1
ATOM 996 N N . VAL A 1 125 ? 11.733 -16.484 -21.029 1.00 93.62 125 VAL A N 1
ATOM 997 C CA . VAL A 1 125 ? 11.877 -15.972 -19.655 1.00 93.62 125 VAL A CA 1
ATOM 998 C C . VAL A 1 125 ? 13.318 -15.624 -19.289 1.00 93.62 125 VAL A C 1
ATOM 1000 O O . VAL A 1 125 ? 13.539 -14.816 -18.397 1.00 93.62 125 VAL A O 1
ATOM 1003 N N . GLN A 1 126 ? 14.298 -16.219 -19.977 1.00 94.69 126 GLN A N 1
ATOM 1004 C CA . GLN A 1 126 ? 15.712 -15.984 -19.693 1.00 94.69 126 GLN A CA 1
ATOM 1005 C C . GLN A 1 126 ? 16.299 -14.820 -20.504 1.00 94.69 126 GLN A C 1
ATOM 1007 O O . GLN A 1 126 ? 17.110 -14.072 -19.973 1.00 94.69 126 GLN A O 1
ATOM 1012 N N . CYS A 1 127 ? 15.945 -14.671 -21.786 1.00 94.06 127 CYS A N 1
ATOM 1013 C CA . CYS A 1 127 ? 16.593 -13.686 -22.669 1.00 94.06 127 CYS A CA 1
ATOM 1014 C C . CYS A 1 127 ? 15.637 -12.701 -23.356 1.00 94.06 127 CYS A C 1
ATOM 1016 O O . CYS A 1 127 ? 16.094 -11.854 -24.117 1.00 94.06 127 CYS A O 1
ATOM 1018 N N . GLY A 1 128 ? 14.322 -12.819 -23.148 1.00 91.81 128 GLY A N 1
ATOM 1019 C CA . GLY A 1 128 ? 13.315 -11.930 -23.737 1.00 91.81 128 GLY A CA 1
ATOM 1020 C C . GLY A 1 128 ? 13.047 -12.129 -25.234 1.00 91.81 128 GLY A C 1
ATOM 1021 O O . GLY A 1 128 ? 12.132 -11.508 -25.768 1.00 91.81 128 GLY A O 1
ATOM 1022 N N . ALA A 1 129 ? 13.790 -13.003 -25.924 1.00 94.12 129 ALA A N 1
ATOM 1023 C CA . ALA A 1 129 ? 13.577 -13.264 -27.348 1.00 94.12 129 ALA A CA 1
ATOM 1024 C C . ALA A 1 129 ? 12.195 -13.901 -27.614 1.00 94.12 129 ALA A C 1
ATOM 1026 O O . ALA A 1 129 ? 11.746 -14.726 -26.811 1.00 94.12 129 ALA A O 1
ATOM 1027 N N . PRO A 1 130 ? 11.521 -13.567 -28.730 1.00 92.25 130 PRO A N 1
ATOM 1028 C CA . PRO A 1 130 ? 10.246 -14.179 -29.094 1.00 92.25 130 PRO A CA 1
ATOM 1029 C C . PRO A 1 130 ? 10.399 -15.688 -29.333 1.00 92.25 130 PRO A C 1
ATOM 1031 O O . PRO A 1 130 ? 11.399 -16.152 -29.879 1.00 92.25 130 PRO A O 1
ATOM 1034 N N . LEU A 1 131 ? 9.401 -16.453 -28.890 1.00 86.12 131 LEU A N 1
ATOM 1035 C CA . LEU A 1 131 ? 9.308 -17.901 -29.072 1.00 86.12 131 LEU A CA 1
ATOM 1036 C C . LEU A 1 131 ? 8.181 -18.196 -30.061 1.00 86.12 131 LEU A C 1
ATOM 1038 O O . LEU A 1 131 ? 7.034 -18.406 -29.652 1.00 86.12 131 LEU A O 1
ATOM 1042 N N . GLU A 1 132 ? 8.504 -18.174 -31.354 1.00 70.81 132 GLU A N 1
ATOM 1043 C CA . GLU A 1 132 ? 7.566 -18.569 -32.416 1.00 70.81 132 GLU A CA 1
ATOM 1044 C C . GLU A 1 132 ? 7.080 -20.022 -32.238 1.00 70.81 132 GLU A C 1
ATOM 1046 O O . GLU A 1 132 ? 7.799 -20.878 -31.666 1.00 70.81 132 GLU A O 1
#

Sequence (132 aa):
MPEMGEGKEEIILDRRVLYADYFSSEVYEGYIEFGLGYEEEESVTIYQRYALRPIGVKRLIEHLQKVLSIYEEKCGAVEAVEAVEEAPPTPPPPQPTPSRRRGRKKAKICPNCGHENKPTARFCVQCGAPLE

pLDDT: mean 75.8, std 20.11, range [34.25, 97.0]

Secondary structure (DSSP, 8-state):
-------------SS------EEEEEEETTEEEEEEEEEETTEEEEEEEEEE-HHHHHHHHHHHHHHHHHHHHHH------------PPPPPS-----------PPPEEPTTT--EE-TT-SB-TTT--B--

Radius of gyration: 25.16 Å; chains: 1; bounding box: 64×57×53 Å